Protein AF-A0A0G1TVT7-F1 (afdb_monomer_lite)

Sequence (57 aa):
MIIQLLTSPGCHTCADVEQIIKEALPIFLNLRLEEINLTTPEGQKIIQRYGIMSSNS

Foldseek 3Di:
DEDEQEDAPPPPVSVVVVVVVVVCCVVVVPYHYHYDHCVDPVNVVVCVVVVDDDDPD

Radius of gyration: 12.34 Å; chains: 1; bounding box: 25×26×30 Å

pLDDT: mean 89.09, std 8.74, range [43.16, 97.06]

Secondary structure (DSSP, 8-state):
-EEEEEE-TT-HHHHHHHHHHHHHTTTSTT-EEEEEETTSHHHHHHHHHHT------

Structure (mmCIF, N/CA/C/O backbone):
data_AF-A0A0G1TVT7-F1
#
_entry.id   AF-A0A0G1TVT7-F1
#
loop_
_atom_site.group_PDB
_atom_site.id
_atom_site.type_symbol
_atom_site.label_atom_id
_atom_site.label_alt_id
_atom_site.label_comp_id
_atom_site.label_asym_id
_atom_site.label_entity_id
_atom_site.label_seq_id
_atom_site.pdbx_PDB_ins_code
_atom_site.Cartn_x
_atom_site.Cartn_y
_atom_site.Cartn_z
_atom_site.occupancy
_atom_site.B_iso_or_equiv
_atom_site.auth_seq_id
_atom_site.auth_comp_id
_atom_site.auth_asym_id
_atom_site.auth_atom_id
_atom_site.pdbx_PDB_model_num
ATOM 1 N N . MET A 1 1 ? -6.398 7.090 -11.834 1.00 83.19 1 MET A N 1
ATOM 2 C CA . MET A 1 1 ? -6.539 5.811 -11.115 1.00 83.19 1 MET A CA 1
ATOM 3 C C . MET A 1 1 ? -5.760 5.917 -9.819 1.00 83.19 1 MET A C 1
ATOM 5 O O . MET A 1 1 ? -4.630 6.383 -9.854 1.00 83.19 1 MET A O 1
ATOM 9 N N . ILE A 1 2 ? -6.373 5.557 -8.695 1.00 88.00 2 ILE A N 1
ATOM 10 C CA . ILE A 1 2 ? -5.733 5.616 -7.377 1.00 88.00 2 ILE A CA 1
ATOM 11 C C . ILE A 1 2 ? -5.488 4.180 -6.923 1.00 88.00 2 ILE A C 1
ATOM 13 O O . ILE A 1 2 ? -6.398 3.356 -7.008 1.00 88.00 2 ILE A O 1
ATOM 17 N N . ILE A 1 3 ? -4.269 3.890 -6.479 1.00 90.31 3 ILE A N 1
ATOM 18 C CA . ILE A 1 3 ? -3.923 2.654 -5.782 1.00 90.31 3 ILE A CA 1
ATOM 19 C C . ILE A 1 3 ? -3.780 2.996 -4.306 1.00 90.31 3 ILE A C 1
ATOM 21 O O . ILE A 1 3 ? -3.003 3.879 -3.951 1.00 90.31 3 ILE A O 1
ATOM 25 N N . GLN A 1 4 ? -4.529 2.291 -3.464 1.00 92.81 4 GLN A N 1
ATOM 26 C CA . GLN A 1 4 ? -4.434 2.406 -2.015 1.00 92.81 4 GLN A CA 1
ATOM 27 C C . GLN A 1 4 ? -3.560 1.271 -1.486 1.00 92.81 4 GLN A C 1
ATOM 29 O O . GLN A 1 4 ? -3.936 0.101 -1.574 1.00 92.81 4 GLN A O 1
ATOM 34 N N . LEU A 1 5 ? -2.385 1.616 -0.967 1.00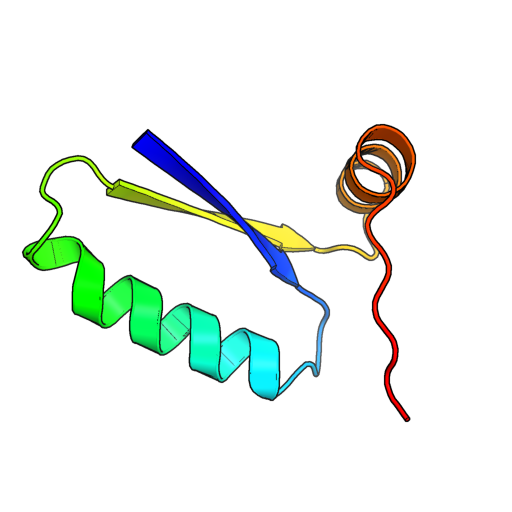 92.56 5 LEU A N 1
ATOM 35 C CA . LEU A 1 5 ? -1.450 0.682 -0.357 1.00 92.56 5 LEU A CA 1
ATOM 36 C C . LEU A 1 5 ? -1.687 0.645 1.154 1.00 92.56 5 LEU A C 1
ATOM 38 O O . LEU A 1 5 ? -1.354 1.583 1.876 1.00 92.56 5 LEU A O 1
ATOM 42 N N . LEU A 1 6 ? -2.266 -0.454 1.634 1.00 93.88 6 LEU A N 1
ATOM 43 C CA . LEU A 1 6 ? -2.381 -0.728 3.064 1.00 93.88 6 LEU A CA 1
ATOM 44 C C . LEU A 1 6 ? -1.032 -1.218 3.595 1.00 93.88 6 LEU A C 1
ATOM 46 O O . LEU A 1 6 ? -0.513 -2.228 3.127 1.00 93.88 6 LEU A O 1
ATOM 50 N N . THR A 1 7 ? -0.477 -0.516 4.578 1.00 93.31 7 THR A N 1
ATOM 51 C CA . THR A 1 7 ? 0.855 -0.788 5.140 1.00 93.31 7 THR A CA 1
ATOM 52 C C . THR A 1 7 ? 0.849 -0.662 6.663 1.00 93.31 7 THR A C 1
ATOM 54 O O . THR A 1 7 ? -0.073 -0.087 7.241 1.00 93.31 7 THR A O 1
ATOM 57 N N . SER A 1 8 ? 1.869 -1.192 7.336 1.00 91.06 8 SER A N 1
ATOM 58 C CA . SER A 1 8 ? 2.101 -1.003 8.772 1.00 91.06 8 SER A CA 1
ATOM 59 C C . SER A 1 8 ? 3.547 -0.589 9.042 1.00 91.06 8 SER A C 1
ATOM 61 O O . SER A 1 8 ? 4.448 -1.048 8.333 1.00 91.06 8 SER A O 1
ATOM 63 N N . PRO A 1 9 ? 3.812 0.184 10.112 1.00 88.31 9 PRO A N 1
ATOM 64 C CA . PRO A 1 9 ? 5.177 0.463 10.546 1.00 88.31 9 PRO A CA 1
ATOM 65 C C . PRO A 1 9 ? 5.994 -0.830 10.700 1.00 88.31 9 PRO A C 1
ATOM 67 O O . PRO A 1 9 ? 5.538 -1.781 11.332 1.00 88.31 9 PRO A O 1
ATOM 70 N N . GLY A 1 10 ? 7.188 -0.873 10.105 1.00 86.88 10 GLY A N 1
ATOM 71 C CA . GLY A 1 10 ? 8.090 -2.033 10.166 1.00 86.88 10 GLY A CA 1
ATOM 72 C C . GLY A 1 10 ? 7.822 -3.151 9.145 1.00 86.88 10 GLY A C 1
ATOM 73 O O . GLY A 1 10 ? 8.544 -4.149 9.142 1.00 86.88 10 GLY A O 1
ATOM 74 N N . CYS A 1 11 ? 6.831 -3.005 8.258 1.00 89.25 11 CYS A N 1
ATOM 75 C CA . CYS A 1 11 ? 6.609 -3.955 7.167 1.00 89.25 11 CYS A CA 1
ATOM 76 C C . CYS A 1 11 ? 7.646 -3.758 6.047 1.00 89.25 11 CYS A C 1
ATOM 78 O O . CYS A 1 11 ? 7.494 -2.880 5.201 1.00 89.25 11 CYS A O 1
ATOM 80 N N . HIS A 1 12 ? 8.684 -4.596 6.025 1.00 89.50 12 HIS A N 1
ATOM 81 C CA . HIS A 1 12 ? 9.761 -4.511 5.031 1.00 89.50 12 HIS A CA 1
ATOM 82 C C . HIS A 1 12 ? 9.237 -4.743 3.607 1.00 89.50 12 HIS A C 1
ATOM 84 O O . HIS A 1 12 ? 9.441 -3.914 2.729 1.00 89.50 12 HIS A O 1
ATOM 90 N N . THR A 1 13 ? 8.444 -5.798 3.406 1.00 90.44 13 THR A N 1
ATOM 91 C CA . THR A 1 13 ? 7.849 -6.114 2.099 1.00 90.44 13 THR A CA 1
ATOM 92 C C . THR A 1 13 ? 6.908 -5.016 1.595 1.00 90.44 13 THR A C 1
ATOM 94 O O . THR A 1 13 ? 6.802 -4.796 0.393 1.00 90.44 13 THR A O 1
ATOM 97 N N . CYS A 1 14 ? 6.231 -4.293 2.495 1.00 90.88 14 CYS A N 1
ATOM 98 C CA . CYS A 1 14 ? 5.375 -3.175 2.105 1.00 90.88 14 CYS A CA 1
ATOM 99 C C . CYS A 1 14 ? 6.202 -2.006 1.545 1.00 90.88 14 CYS A C 1
ATOM 101 O O . CYS A 1 14 ? 5.781 -1.392 0.567 1.00 90.88 14 CYS A O 1
ATOM 103 N N . ALA A 1 15 ? 7.377 -1.734 2.124 1.00 90.81 15 ALA A N 1
ATOM 104 C CA . ALA A 1 15 ? 8.295 -0.707 1.631 1.00 90.81 15 ALA A CA 1
ATOM 105 C C . ALA A 1 15 ? 8.866 -1.066 0.246 1.00 90.81 15 ALA A C 1
ATOM 107 O O . ALA A 1 15 ? 8.942 -0.204 -0.630 1.00 90.81 15 ALA A O 1
ATOM 108 N N . ASP A 1 16 ? 9.183 -2.344 0.008 1.00 93.44 16 ASP A N 1
ATOM 109 C CA . ASP A 1 16 ? 9.636 -2.813 -1.310 1.00 93.44 16 ASP A CA 1
ATOM 110 C C . ASP A 1 16 ? 8.558 -2.588 -2.385 1.00 93.44 16 ASP A C 1
ATOM 112 O O . ASP A 1 16 ? 8.834 -2.085 -3.476 1.00 93.44 16 ASP A O 1
ATOM 116 N N . VAL A 1 17 ? 7.298 -2.911 -2.068 1.00 92.31 17 VAL A N 1
ATOM 117 C CA . VAL A 1 17 ? 6.156 -2.686 -2.971 1.00 92.31 17 VAL A CA 1
ATOM 118 C C . VAL A 1 17 ? 5.954 -1.198 -3.258 1.00 92.31 17 VAL A C 1
ATOM 120 O O . VAL A 1 17 ? 5.721 -0.822 -4.408 1.00 92.31 17 VAL A O 1
ATOM 123 N N . GLU A 1 18 ? 6.057 -0.342 -2.242 1.00 91.25 18 GLU A N 1
ATOM 124 C CA . GLU A 1 18 ? 5.955 1.112 -2.394 1.00 91.25 18 GLU A CA 1
ATOM 125 C C . GLU A 1 18 ? 7.002 1.647 -3.382 1.00 91.25 18 GLU A C 1
ATOM 127 O O . GLU A 1 18 ? 6.667 2.427 -4.279 1.00 91.25 18 GLU A O 1
ATOM 132 N N . GLN A 1 19 ? 8.250 1.182 -3.270 1.00 91.69 19 GLN A N 1
ATOM 133 C CA . GLN A 1 19 ? 9.322 1.555 -4.188 1.00 91.69 19 GLN A CA 1
ATOM 134 C C . GLN A 1 19 ? 9.018 1.109 -5.627 1.00 91.69 19 GLN A C 1
ATOM 136 O O . GLN A 1 19 ? 9.101 1.925 -6.546 1.00 91.69 19 GLN A O 1
ATOM 141 N N . ILE A 1 20 ? 8.590 -0.141 -5.823 1.00 91.94 20 ILE A N 1
ATOM 142 C CA . ILE A 1 20 ? 8.242 -0.676 -7.150 1.00 91.94 20 ILE A CA 1
ATOM 143 C C . ILE A 1 20 ? 7.116 0.143 -7.795 1.00 91.94 20 ILE A C 1
ATOM 145 O O . ILE A 1 20 ? 7.182 0.486 -8.977 1.00 91.94 20 ILE A O 1
ATOM 149 N N . ILE A 1 21 ? 6.077 0.496 -7.031 1.00 90.06 21 ILE A N 1
ATOM 150 C CA . ILE A 1 21 ? 4.973 1.306 -7.557 1.00 90.06 21 ILE A CA 1
ATOM 151 C C . ILE A 1 21 ? 5.471 2.705 -7.930 1.00 90.06 21 ILE A C 1
ATOM 153 O O . ILE A 1 21 ? 5.104 3.209 -8.992 1.00 90.06 21 ILE A O 1
ATO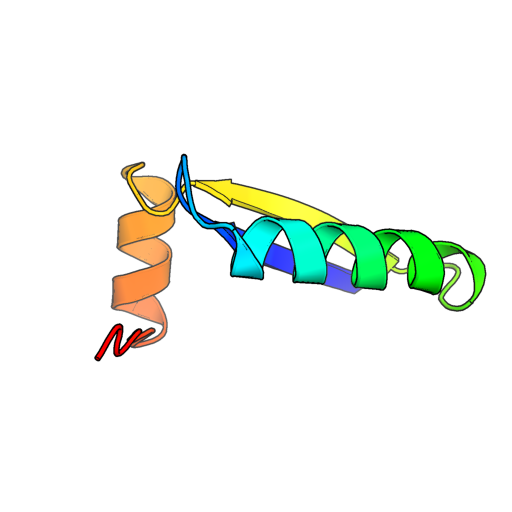M 157 N N . LYS A 1 22 ? 6.329 3.323 -7.106 1.00 89.00 22 LYS A N 1
ATOM 158 C CA . LYS A 1 22 ? 6.924 4.638 -7.395 1.00 89.00 22 LYS A CA 1
ATOM 159 C C . LYS A 1 22 ? 7.751 4.633 -8.680 1.00 89.00 22 LYS A C 1
ATOM 161 O O . LYS A 1 22 ? 7.637 5.570 -9.466 1.00 89.00 22 LYS A O 1
ATOM 166 N N . GLU A 1 23 ? 8.515 3.573 -8.929 1.00 91.31 23 GLU A N 1
ATOM 167 C CA . GLU A 1 23 ? 9.265 3.379 -10.177 1.00 91.31 23 GLU A CA 1
ATOM 168 C C . GLU A 1 23 ? 8.345 3.175 -11.392 1.00 91.31 23 GLU A C 1
ATOM 170 O O . GLU A 1 23 ? 8.686 3.580 -12.504 1.00 91.31 23 GLU A O 1
ATOM 175 N N . ALA A 1 24 ? 7.149 2.613 -11.190 1.00 87.81 24 ALA A N 1
ATOM 176 C CA . ALA A 1 24 ? 6.148 2.430 -12.238 1.00 87.81 24 ALA A CA 1
ATOM 177 C C . ALA A 1 24 ? 5.307 3.690 -12.532 1.00 87.81 24 ALA A C 1
ATOM 179 O O . ALA A 1 24 ? 4.748 3.802 -13.626 1.00 87.81 24 ALA A O 1
ATOM 180 N N . LEU A 1 25 ? 5.214 4.655 -11.605 1.00 85.12 25 LEU A N 1
ATOM 181 C CA . LEU A 1 25 ? 4.411 5.880 -11.773 1.00 85.12 25 LEU A CA 1
ATOM 182 C C . LEU A 1 25 ? 4.669 6.631 -13.095 1.00 85.12 25 LEU A C 1
ATOM 184 O O . LEU A 1 25 ? 3.691 7.018 -13.736 1.00 85.12 25 LEU A O 1
ATOM 188 N N . PRO A 1 26 ? 5.921 6.822 -13.565 1.00 86.94 26 PRO A N 1
ATOM 189 C CA . PRO A 1 26 ? 6.184 7.525 -14.822 1.00 86.94 26 PRO A CA 1
ATOM 190 C C . PRO A 1 2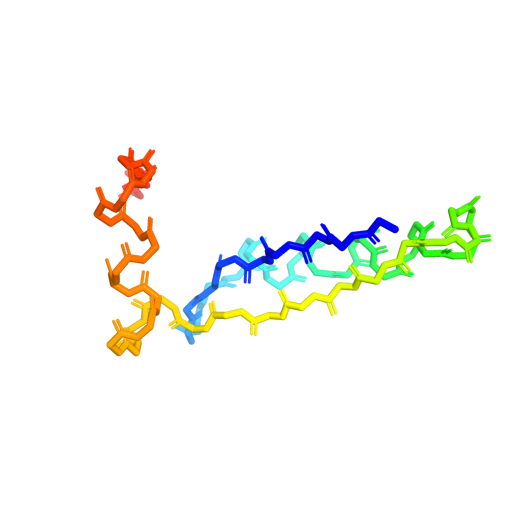6 ? 5.625 6.804 -16.057 1.00 86.94 26 PRO A C 1
ATOM 192 O O . PRO A 1 26 ? 5.336 7.448 -17.063 1.00 86.94 26 PRO A O 1
ATOM 195 N N . ILE A 1 27 ? 5.458 5.479 -15.985 1.00 88.19 27 ILE A N 1
ATOM 196 C CA . ILE A 1 27 ? 4.897 4.654 -17.066 1.00 88.19 27 ILE A CA 1
ATOM 197 C C . ILE A 1 27 ? 3.370 4.808 -17.107 1.00 88.19 27 ILE A C 1
ATOM 199 O O . ILE A 1 27 ? 2.760 4.804 -18.177 1.00 88.19 27 ILE A O 1
AT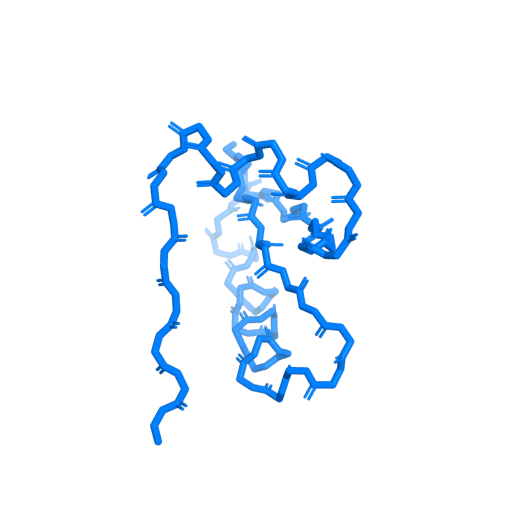OM 203 N N . PHE A 1 28 ? 2.741 4.998 -15.946 1.00 84.00 28 PHE A N 1
ATOM 204 C CA . PHE A 1 28 ? 1.298 5.148 -15.808 1.00 84.00 28 PHE A CA 1
ATOM 205 C C . PHE A 1 28 ? 0.932 6.594 -15.448 1.00 84.00 28 PHE A C 1
ATOM 207 O O . PHE A 1 28 ? 0.656 6.909 -14.294 1.00 84.00 28 PHE A O 1
ATOM 214 N N . LEU A 1 29 ? 0.836 7.459 -16.466 1.00 76.56 29 LEU A N 1
ATOM 215 C CA . LEU A 1 29 ? 0.614 8.917 -16.358 1.00 76.56 29 LEU A CA 1
ATOM 216 C C . LEU A 1 29 ? -0.558 9.374 -15.462 1.00 76.56 29 LEU A C 1
ATOM 218 O O . LEU A 1 29 ? -0.606 10.531 -15.058 1.00 76.56 29 LEU A O 1
ATOM 222 N N . ASN A 1 30 ? -1.504 8.489 -15.145 1.00 83.94 30 ASN A N 1
ATOM 223 C CA . ASN A 1 30 ? -2.681 8.795 -14.329 1.00 83.94 30 ASN A CA 1
ATOM 224 C C . ASN A 1 30 ? -2.759 7.971 -13.037 1.00 83.94 30 ASN A C 1
ATOM 226 O O . ASN A 1 30 ? -3.844 7.865 -12.457 1.00 83.94 30 ASN A O 1
ATOM 230 N N . LEU A 1 31 ? -1.664 7.344 -12.609 1.00 85.56 31 LEU A N 1
ATOM 231 C CA . LEU A 1 31 ? -1.607 6.553 -11.385 1.00 85.56 31 LEU A CA 1
ATOM 232 C C . LEU A 1 31 ? -1.199 7.445 -10.208 1.00 85.56 31 LEU A C 1
ATOM 234 O O . LEU A 1 31 ? -0.258 8.227 -10.299 1.00 85.56 31 LEU A O 1
ATOM 238 N N . ARG A 1 32 ? -1.942 7.360 -9.106 1.00 86.94 32 ARG A N 1
ATOM 239 C CA . ARG A 1 32 ? -1.603 7.990 -7.824 1.00 86.94 32 ARG A CA 1
ATOM 240 C C . ARG A 1 32 ? -1.552 6.909 -6.760 1.00 86.94 32 ARG A C 1
ATOM 242 O O . ARG A 1 32 ? -2.413 6.030 -6.758 1.00 86.94 32 ARG A O 1
ATOM 249 N N . LEU A 1 33 ? -0.557 6.985 -5.888 1.00 89.06 33 LEU A N 1
ATOM 250 C CA . LEU A 1 33 ? -0.399 6.082 -4.756 1.00 89.06 33 LEU A CA 1
ATOM 251 C C . LEU A 1 33 ? -0.856 6.796 -3.482 1.00 89.06 33 LEU A C 1
ATOM 253 O O . LEU A 1 33 ? -0.409 7.908 -3.211 1.00 89.06 33 LEU A O 1
ATOM 257 N N . GLU A 1 34 ? -1.742 6.158 -2.726 1.00 92.56 34 GLU A N 1
ATOM 258 C CA . GLU A 1 34 ? -2.165 6.585 -1.392 1.00 92.56 34 GLU A CA 1
ATOM 259 C C . GLU A 1 34 ? -1.780 5.508 -0.385 1.00 92.56 34 GLU A C 1
ATOM 261 O O . GLU A 1 34 ? -2.198 4.358 -0.508 1.00 92.56 34 GLU A O 1
ATOM 266 N N . GLU A 1 35 ? -0.993 5.871 0.618 1.00 93.19 35 GLU A N 1
ATOM 267 C CA . GLU A 1 35 ? -0.625 4.960 1.697 1.00 93.19 35 GLU A CA 1
ATOM 268 C C . GLU A 1 35 ? -1.619 5.076 2.848 1.00 93.19 35 GLU A C 1
ATOM 270 O O . GLU A 1 35 ? -1.934 6.170 3.319 1.00 93.19 35 GLU A O 1
ATOM 275 N N . ILE A 1 36 ? -2.099 3.930 3.323 1.00 94.88 36 ILE A N 1
ATOM 276 C CA . ILE A 1 36 ? -3.033 3.847 4.440 1.00 94.88 36 ILE A CA 1
ATOM 277 C C . ILE A 1 36 ? -2.420 2.955 5.507 1.00 94.88 36 ILE A C 1
ATOM 279 O O . ILE A 1 36 ? -2.178 1.767 5.291 1.00 94.88 36 ILE A O 1
ATOM 283 N N . ASN A 1 37 ? -2.205 3.515 6.696 1.00 93.62 37 ASN A N 1
ATOM 284 C CA . ASN A 1 37 ? -1.727 2.727 7.819 1.00 93.62 37 ASN A CA 1
ATOM 285 C C . ASN A 1 37 ? -2.853 1.826 8.351 1.00 93.62 37 ASN A C 1
ATOM 287 O O . ASN A 1 37 ? -3.867 2.305 8.868 1.00 93.62 37 ASN A O 1
ATOM 291 N N . LEU A 1 38 ? -2.648 0.514 8.267 1.00 92.88 38 LEU A N 1
ATOM 292 C CA . LEU A 1 38 ? -3.611 -0.502 8.674 1.00 92.88 38 LEU A CA 1
ATOM 293 C C . LEU A 1 38 ? -3.902 -0.525 10.181 1.00 92.88 38 LEU A C 1
ATOM 295 O O . LEU A 1 38 ? -4.918 -1.081 10.590 1.00 92.88 38 LEU A O 1
ATOM 299 N N . THR A 1 39 ? -3.060 0.087 11.020 1.00 91.44 39 THR A N 1
ATOM 300 C CA . THR A 1 39 ? -3.302 0.181 12.471 1.00 91.44 39 THR A CA 1
ATOM 301 C C . THR A 1 39 ? -4.249 1.323 12.843 1.00 91.44 39 THR A C 1
ATOM 303 O O . THR A 1 39 ? -4.725 1.391 13.976 1.00 91.44 39 THR A O 1
ATOM 306 N N . THR A 1 40 ? -4.556 2.216 11.900 1.00 95.44 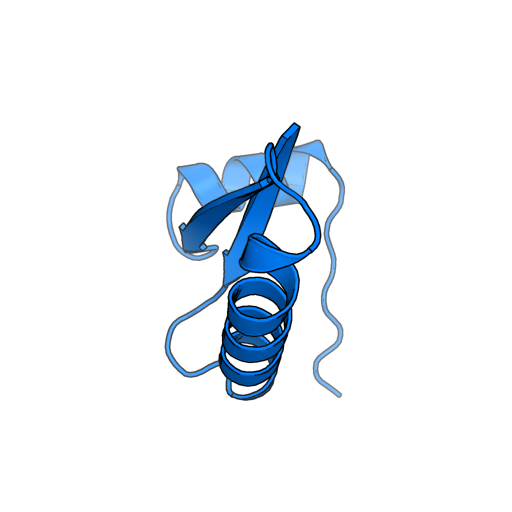40 THR A N 1
ATOM 307 C CA . THR A 1 40 ? -5.505 3.314 12.113 1.00 95.44 40 THR A CA 1
ATOM 308 C C . THR A 1 40 ? -6.955 2.823 12.051 1.00 95.44 40 THR A C 1
ATOM 310 O O . THR A 1 40 ? -7.243 1.809 11.408 1.00 95.44 40 THR A O 1
ATOM 313 N N . PRO A 1 41 ? -7.915 3.562 12.643 1.00 97.06 41 PRO A N 1
ATOM 314 C CA . PRO A 1 41 ? -9.334 3.232 12.518 1.00 97.06 41 PRO A CA 1
ATOM 315 C C . PRO A 1 41 ? -9.828 3.165 11.065 1.00 97.06 41 PRO A C 1
ATOM 317 O O . PRO A 1 41 ? -10.729 2.389 10.756 1.00 97.06 41 PRO A O 1
ATOM 320 N N . GLU A 1 42 ? -9.260 3.974 10.169 1.00 95.75 42 GLU A N 1
ATOM 321 C CA . GLU A 1 42 ? -9.579 3.945 8.740 1.00 95.75 42 GLU A CA 1
ATOM 322 C C . GLU A 1 42 ? -9.070 2.662 8.079 1.00 95.75 42 GLU A C 1
ATOM 324 O O . GLU A 1 42 ? -9.850 1.948 7.445 1.00 95.75 42 GLU A O 1
ATOM 329 N N . GLY A 1 43 ? -7.801 2.315 8.306 1.00 94.56 43 GLY A N 1
ATOM 330 C CA . GLY A 1 43 ? -7.212 1.078 7.799 1.00 94.56 43 GLY A CA 1
ATOM 331 C C . GLY A 1 43 ? -7.974 -0.167 8.261 1.00 94.56 43 GLY A C 1
ATOM 332 O O . GLY A 1 43 ? -8.300 -1.034 7.450 1.00 94.56 43 GLY A O 1
ATOM 333 N N . GLN A 1 44 ? -8.369 -0.213 9.536 1.00 95.12 44 GLN A N 1
ATOM 334 C CA . GLN A 1 44 ? -9.179 -1.304 10.090 1.00 95.12 44 GLN A CA 1
ATOM 335 C C . GLN A 1 44 ? -10.558 -1.419 9.420 1.00 95.12 44 GLN A C 1
ATOM 337 O O . GLN A 1 44 ? -11.007 -2.525 9.116 1.00 95.12 44 GLN A O 1
ATOM 342 N N . LYS A 1 45 ? -11.225 -0.293 9.127 1.00 96.94 45 LYS A N 1
ATOM 343 C CA . LYS A 1 45 ? -12.504 -0.299 8.393 1.00 96.94 45 LYS A CA 1
ATOM 344 C C . LYS A 1 45 ? -12.351 -0.857 6.980 1.00 96.94 45 LYS A C 1
ATOM 346 O O . LYS A 1 45 ? -13.238 -1.570 6.518 1.00 96.94 45 LYS A O 1
ATOM 351 N N . ILE A 1 46 ? -11.257 -0.532 6.295 1.00 95.38 46 ILE A N 1
ATOM 352 C CA . ILE A 1 46 ? -10.975 -1.019 4.938 1.00 95.38 46 ILE A CA 1
ATOM 353 C C . ILE A 1 46 ? -10.705 -2.525 4.964 1.00 95.38 46 ILE A C 1
ATOM 355 O O . ILE A 1 46 ? -11.313 -3.259 4.185 1.00 95.38 46 ILE A O 1
ATOM 359 N N . ILE A 1 47 ? -9.879 -2.991 5.906 1.00 94.25 47 ILE A N 1
ATOM 360 C CA . ILE A 1 47 ? -9.608 -4.419 6.118 1.00 94.25 47 ILE A CA 1
ATOM 361 C C . ILE A 1 47 ? -10.908 -5.198 6.311 1.00 94.25 47 ILE A C 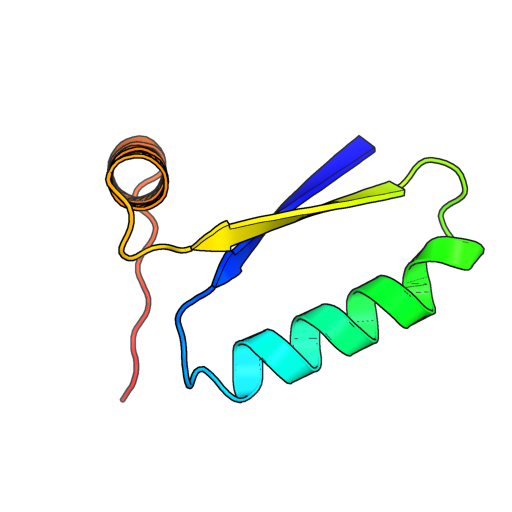1
ATOM 363 O O . ILE A 1 47 ? -11.144 -6.184 5.615 1.00 94.25 47 ILE A O 1
ATOM 367 N N . GLN A 1 48 ? -11.776 -4.727 7.209 1.00 95.25 48 GLN A N 1
ATOM 368 C CA . GLN A 1 48 ? -13.053 -5.381 7.492 1.00 95.25 48 GLN A CA 1
ATOM 369 C C . GLN A 1 48 ? -13.997 -5.344 6.288 1.00 95.25 48 GLN A C 1
ATOM 371 O O . GLN A 1 48 ? -14.633 -6.347 5.978 1.00 95.25 48 GLN A O 1
ATOM 376 N N . ARG A 1 49 ? -14.080 -4.204 5.590 1.00 96.44 49 ARG A N 1
ATOM 377 C CA . ARG A 1 49 ? -14.966 -4.032 4.433 1.00 96.44 49 ARG A CA 1
ATOM 378 C C . ARG A 1 49 ? -14.614 -4.976 3.288 1.00 96.44 49 ARG A C 1
ATOM 380 O O . ARG A 1 49 ? -15.522 -5.499 2.652 1.00 96.44 49 ARG A O 1
ATOM 387 N N . TYR A 1 50 ? -13.326 -5.146 3.007 1.00 95.69 50 TYR A N 1
ATOM 388 C CA . TYR A 1 50 ? -12.855 -5.918 1.856 1.00 95.69 50 TYR A CA 1
ATOM 389 C C . TYR A 1 50 ? -12.356 -7.323 2.218 1.00 95.69 50 TYR A C 1
ATOM 391 O O . TYR A 1 50 ? -11.910 -8.043 1.331 1.00 95.69 50 TYR A O 1
ATOM 399 N N . GLY A 1 51 ? -12.433 -7.728 3.491 1.00 94.56 51 GLY A N 1
ATOM 400 C CA . GLY A 1 51 ? -11.979 -9.047 3.939 1.00 94.56 51 GLY A CA 1
ATOM 401 C C . GLY A 1 51 ? -10.481 -9.270 3.717 1.00 94.56 51 GLY A C 1
ATOM 402 O O . GLY A 1 51 ? -10.071 -10.363 3.339 1.00 94.56 51 GLY A O 1
ATOM 403 N N . ILE A 1 52 ? -9.667 -8.226 3.898 1.00 91.75 52 ILE A N 1
ATOM 404 C CA . ILE A 1 52 ? -8.227 -8.287 3.627 1.00 91.75 52 ILE A CA 1
ATOM 405 C C . ILE A 1 52 ? -7.547 -9.075 4.742 1.00 91.75 52 ILE A C 1
ATOM 407 O O . ILE A 1 52 ? -7.655 -8.735 5.918 1.00 91.75 52 ILE A O 1
ATOM 411 N N . MET A 1 53 ? -6.821 -10.120 4.366 1.00 87.94 53 MET A N 1
ATOM 412 C CA . MET A 1 53 ? -6.084 -10.972 5.291 1.00 87.94 53 MET A CA 1
ATOM 413 C C . MET A 1 53 ? -4.620 -11.028 4.864 1.00 87.94 53 MET A C 1
ATOM 415 O O . MET A 1 53 ? -4.325 -11.115 3.674 1.00 87.94 53 MET A O 1
ATOM 419 N N . SER A 1 54 ? -3.714 -10.998 5.840 1.00 81.94 54 SER A N 1
ATOM 420 C CA . SER A 1 54 ? -2.290 -11.266 5.629 1.00 81.94 54 SER A CA 1
ATOM 421 C C . SER A 1 54 ? -1.889 -12.454 6.485 1.00 81.94 54 SER A C 1
ATOM 423 O O . SER A 1 54 ? -2.174 -12.480 7.683 1.00 81.94 54 SER A O 1
ATOM 425 N N . SER A 1 55 ? -1.227 -13.431 5.881 1.00 72.19 55 SER A N 1
ATOM 426 C CA . SER A 1 55 ? -0.552 -14.504 6.601 1.00 72.19 55 SER A CA 1
ATOM 427 C C . SER A 1 55 ? 0.935 -14.182 6.643 1.00 72.19 55 SER A C 1
ATOM 429 O O . SER A 1 55 ? 1.623 -14.309 5.634 1.00 72.19 55 SER A O 1
ATOM 431 N N . ASN A 1 56 ? 1.430 -13.777 7.807 1.00 59.69 56 ASN A N 1
ATOM 432 C CA . ASN A 1 56 ? 2.864 -13.680 8.049 1.00 59.69 56 ASN A CA 1
ATOM 433 C C . ASN A 1 56 ? 3.259 -14.976 8.767 1.00 59.69 56 ASN A C 1
ATOM 435 O O . ASN A 1 56 ? 3.163 -15.049 9.991 1.00 59.69 56 ASN A O 1
ATOM 439 N N . SER A 1 57 ? 3.544 -16.029 7.997 1.00 43.16 57 SER A N 1
ATOM 440 C CA . SER A 1 57 ? 4.089 -17.304 8.495 1.00 43.16 57 SER A CA 1
ATOM 441 C C . SER A 1 57 ? 5.594 -17.331 8.297 1.00 43.16 57 SER A C 1
ATOM 443 O O . SER A 1 57 ? 6.016 -16.977 7.175 1.00 43.16 57 SER A O 1
#